Protein AF-A0A958R7K2-F1 (afdb_monomer)

pLDDT: mean 83.93, std 18.0, range [38.91, 98.38]

Structure (mmCIF, N/CA/C/O backbone):
data_AF-A0A958R7K2-F1
#
_entry.id   AF-A0A958R7K2-F1
#
loop_
_atom_site.group_PDB
_atom_site.id
_atom_site.type_symbol
_atom_site.label_atom_id
_atom_site.label_alt_id
_atom_site.label_comp_id
_atom_site.label_asym_id
_atom_site.label_entity_id
_atom_site.label_seq_id
_atom_site.pdbx_PDB_ins_code
_atom_site.Cartn_x
_atom_site.Cartn_y
_atom_site.Cartn_z
_atom_site.occupancy
_atom_site.B_iso_or_equiv
_atom_site.auth_seq_id
_atom_site.auth_comp_id
_atom_site.auth_asym_id
_atom_site.auth_atom_id
_atom_site.pdbx_PDB_model_num
ATOM 1 N N . THR A 1 1 ? -0.816 14.221 -8.833 1.00 45.31 1 THR A N 1
ATOM 2 C CA . THR A 1 1 ? -0.845 12.807 -9.276 1.00 45.31 1 THR A CA 1
ATOM 3 C C . THR A 1 1 ? -2.240 12.256 -9.074 1.00 45.31 1 THR A C 1
ATOM 5 O O . THR A 1 1 ? -2.893 12.691 -8.134 1.00 45.31 1 THR A O 1
ATOM 8 N N . GLU A 1 2 ? -2.728 11.393 -9.970 1.00 38.91 2 GLU A N 1
ATOM 9 C CA . GLU A 1 2 ? -4.010 10.697 -9.777 1.00 38.91 2 GLU A CA 1
ATOM 10 C C . GLU A 1 2 ? -3.849 9.699 -8.624 1.00 38.91 2 GLU A C 1
ATOM 12 O O . GLU A 1 2 ? -3.061 8.763 -8.735 1.00 38.91 2 GLU A O 1
ATOM 17 N N . VAL A 1 3 ? -4.560 9.914 -7.517 1.00 56.00 3 VAL A N 1
ATOM 18 C CA . VAL A 1 3 ? -4.603 8.954 -6.408 1.00 56.00 3 VAL A CA 1
ATOM 19 C C . VAL A 1 3 ? -5.919 8.197 -6.516 1.00 56.00 3 VAL A C 1
ATOM 21 O O . VAL A 1 3 ? -7.000 8.773 -6.358 1.00 56.00 3 VAL A O 1
ATOM 24 N N . ARG A 1 4 ? -5.826 6.907 -6.846 1.00 56.62 4 ARG A N 1
ATOM 25 C CA . ARG A 1 4 ? -6.970 5.995 -6.894 1.00 56.62 4 ARG A CA 1
ATOM 26 C C . ARG A 1 4 ? -7.059 5.268 -5.564 1.00 56.62 4 ARG A C 1
ATOM 28 O O . ARG A 1 4 ? -6.364 4.281 -5.378 1.00 56.62 4 ARG A O 1
ATOM 35 N N . MET A 1 5 ? -7.921 5.767 -4.683 1.00 62.22 5 MET A N 1
ATOM 36 C CA . MET A 1 5 ? -8.324 5.049 -3.477 1.00 62.22 5 MET A CA 1
ATOM 37 C C . MET A 1 5 ? -9.518 4.165 -3.813 1.00 62.22 5 MET A C 1
ATOM 39 O O . MET A 1 5 ? -10.534 4.681 -4.285 1.00 62.22 5 MET A O 1
ATOM 43 N N . GLY A 1 6 ? -9.376 2.850 -3.633 1.00 52.00 6 GLY A N 1
ATOM 44 C CA . GLY A 1 6 ? -10.345 1.837 -4.062 1.00 52.00 6 GLY A CA 1
ATOM 45 C C . GLY A 1 6 ? -11.814 2.244 -3.868 1.00 52.00 6 GLY A C 1
ATOM 46 O O . GLY A 1 6 ? -12.295 2.375 -2.747 1.00 52.00 6 GLY A O 1
ATOM 47 N N . GLY A 1 7 ? -12.534 2.442 -4.980 1.00 57.59 7 GLY A N 1
ATOM 48 C CA . GLY A 1 7 ? -13.972 2.749 -4.999 1.00 57.59 7 GLY A CA 1
ATOM 49 C C . GLY A 1 7 ? -14.361 4.225 -4.832 1.00 57.59 7 GLY A C 1
ATOM 50 O O . GLY A 1 7 ? -15.545 4.540 -4.934 1.00 57.59 7 GLY A O 1
ATOM 51 N N . MET A 1 8 ? -13.408 5.139 -4.625 1.00 58.00 8 MET A N 1
ATOM 52 C CA . MET A 1 8 ? -13.671 6.580 -4.558 1.00 58.00 8 MET A CA 1
ATOM 53 C C . MET A 1 8 ? -13.311 7.299 -5.868 1.00 58.00 8 MET A C 1
ATOM 55 O O . MET A 1 8 ? -12.412 6.858 -6.590 1.00 58.00 8 MET A O 1
ATOM 59 N N . PRO A 1 9 ? -13.980 8.427 -6.187 1.00 57.38 9 PRO A N 1
ATOM 60 C CA . PRO A 1 9 ? -13.585 9.277 -7.302 1.00 57.38 9 PRO A CA 1
ATOM 61 C C . PRO A 1 9 ? -12.112 9.669 -7.183 1.00 57.38 9 PRO A C 1
ATOM 63 O O . PRO A 1 9 ? -11.652 10.029 -6.096 1.00 57.38 9 PRO A O 1
ATOM 66 N N . ALA A 1 10 ? -11.396 9.617 -8.306 1.00 60.31 10 ALA A N 1
ATOM 67 C CA . ALA A 1 10 ? -9.999 10.017 -8.379 1.00 60.31 10 ALA A CA 1
ATOM 68 C C . ALA A 1 10 ? -9.808 11.409 -7.760 1.00 60.31 10 ALA A C 1
ATOM 70 O O . ALA A 1 10 ? -10.485 12.372 -8.134 1.00 60.31 10 ALA A O 1
ATOM 71 N N . ARG A 1 11 ? -8.885 11.512 -6.802 1.00 61.00 11 ARG A N 1
ATOM 72 C CA . ARG A 1 11 ? -8.478 12.796 -6.228 1.00 61.00 11 ARG A CA 1
ATOM 73 C C . ARG A 1 11 ? -7.194 13.266 -6.897 1.00 61.00 11 ARG A C 1
ATOM 75 O O . ARG A 1 11 ? -6.283 12.479 -7.154 1.00 61.00 11 ARG A O 1
ATOM 82 N N . TYR A 1 12 ? -7.135 14.567 -7.161 1.00 54.03 12 TYR A N 1
ATOM 83 C CA . TYR A 1 12 ? -5.965 15.240 -7.711 1.00 54.03 12 TYR A CA 1
ATOM 84 C C . TYR A 1 12 ? -5.295 16.042 -6.597 1.00 54.03 12 TYR A C 1
ATOM 86 O O . TYR A 1 12 ? -5.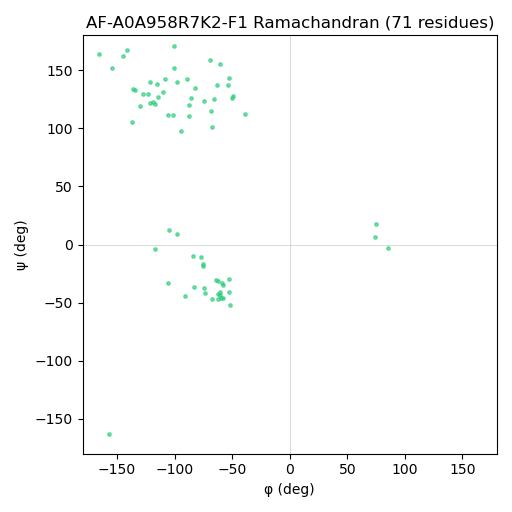853 17.031 -6.125 1.00 54.03 12 TYR A O 1
ATOM 94 N N . GLU A 1 13 ? -4.100 15.635 -6.172 1.00 54.16 13 GLU A N 1
ATOM 95 C CA . GLU A 1 13 ? -3.260 16.480 -5.317 1.00 54.16 13 GLU A CA 1
ATOM 96 C C . GLU A 1 13 ? -2.414 17.431 -6.185 1.00 54.16 13 GLU A C 1
ATOM 98 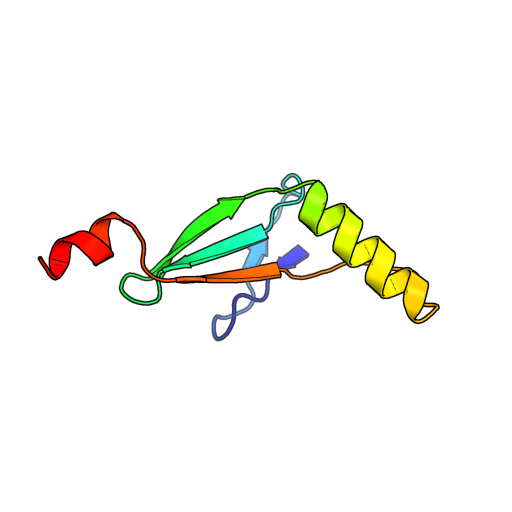O O . GLU A 1 13 ? -1.722 16.993 -7.112 1.00 54.16 13 GLU A O 1
ATOM 103 N N . LEU A 1 14 ? -2.507 18.735 -5.883 1.00 50.56 14 LEU A N 1
ATOM 104 C CA . LEU A 1 14 ? -1.864 19.860 -6.589 1.00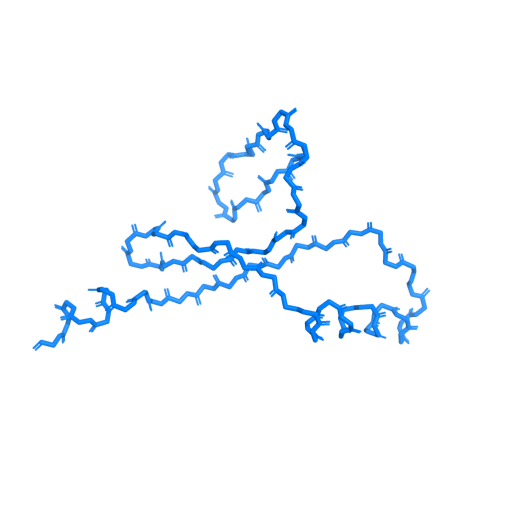 50.56 14 LEU A CA 1
ATOM 105 C C . LEU A 1 14 ? -0.365 20.019 -6.274 1.00 50.56 14 LEU A C 1
ATOM 107 O O . LEU A 1 14 ? 0.329 20.757 -6.970 1.00 50.56 14 LEU A O 1
ATOM 111 N N . THR A 1 15 ? 0.149 19.307 -5.271 1.00 53.47 15 THR A N 1
ATOM 112 C CA . THR A 1 15 ? 1.544 19.396 -4.822 1.00 53.47 15 THR A CA 1
ATOM 113 C C . THR A 1 15 ? 2.076 17.977 -4.639 1.00 53.47 15 THR A C 1
ATOM 115 O O . THR A 1 15 ? 1.379 17.178 -4.015 1.00 53.47 15 THR A O 1
ATOM 118 N N . PRO A 1 16 ? 3.275 17.618 -5.138 1.00 53.34 16 PRO A N 1
ATOM 119 C CA . PRO A 1 16 ? 3.846 16.317 -4.832 1.00 53.34 16 PRO A CA 1
ATOM 120 C C . PRO A 1 16 ? 4.194 16.296 -3.342 1.00 53.34 16 PRO A C 1
ATOM 122 O O . PRO A 1 16 ? 5.194 16.878 -2.917 1.00 53.34 16 PRO A O 1
ATOM 125 N N . LYS A 1 17 ? 3.347 15.661 -2.529 1.00 62.12 17 LYS A N 1
ATOM 126 C CA . LYS A 1 17 ? 3.754 15.211 -1.199 1.00 62.12 17 LYS A CA 1
ATOM 127 C C . LYS A 1 17 ? 4.905 14.211 -1.359 1.00 62.12 17 LYS A C 1
ATOM 129 O O . LYS A 1 17 ? 5.054 13.576 -2.405 1.00 62.12 17 LYS A O 1
ATOM 134 N N . LYS A 1 18 ? 5.734 14.080 -0.318 1.00 70.69 18 LYS A N 1
ATOM 135 C CA . LYS A 1 18 ? 6.704 12.978 -0.235 1.00 70.69 18 LYS A CA 1
ATOM 136 C C . LYS A 1 18 ? 5.964 11.651 -0.427 1.00 70.69 18 LYS A C 1
ATOM 138 O O . LYS A 1 18 ? 4.824 11.548 0.019 1.00 70.69 18 LYS A O 1
ATOM 143 N N . HIS A 1 19 ? 6.600 10.692 -1.098 1.00 82.56 19 HIS A N 1
ATOM 144 C CA . HIS A 1 19 ? 6.059 9.348 -1.317 1.00 82.56 19 HIS A CA 1
ATOM 145 C C . HIS A 1 19 ? 5.561 8.743 0.003 1.00 82.56 19 HIS A C 1
ATOM 147 O O . HIS A 1 19 ? 6.286 8.777 0.995 1.00 82.56 19 HIS A O 1
ATOM 153 N N . HIS A 1 20 ? 4.320 8.266 0.017 1.00 89.06 20 HIS A N 1
ATOM 154 C CA . HIS A 1 20 ? 3.706 7.579 1.147 1.00 89.06 20 HIS A CA 1
ATOM 155 C C . HIS A 1 20 ? 2.601 6.649 0.641 1.00 89.06 20 HIS A C 1
ATOM 157 O O . HIS A 1 20 ? 1.947 6.915 -0.370 1.00 89.06 20 HIS A O 1
ATOM 163 N N . ASP A 1 21 ? 2.382 5.589 1.400 1.00 93.31 21 ASP A N 1
ATOM 164 C CA . ASP A 1 21 ? 1.335 4.598 1.224 1.00 93.31 21 ASP A CA 1
ATOM 165 C C . ASP A 1 21 ? 0.171 4.866 2.181 1.00 93.31 21 ASP A C 1
ATOM 167 O O . ASP A 1 21 ? 0.266 5.686 3.102 1.00 93.31 21 ASP A O 1
ATOM 171 N N . HIS A 1 22 ? -0.937 4.149 1.989 1.00 93.94 22 HIS A N 1
ATOM 172 C CA . HIS A 1 22 ? -2.166 4.373 2.750 1.00 93.94 22 HIS A CA 1
ATOM 173 C C . HIS A 1 22 ? -2.618 3.127 3.506 1.00 93.94 22 HIS A C 1
ATOM 175 O O . HIS A 1 22 ? -2.593 2.015 2.982 1.00 93.94 22 HIS A O 1
ATOM 181 N N . MET A 1 23 ? -3.103 3.317 4.733 1.00 95.75 23 MET A N 1
ATOM 182 C CA . MET A 1 23 ? -3.846 2.304 5.480 1.00 95.75 23 MET A CA 1
ATOM 183 C C . MET A 1 23 ? -5.232 2.827 5.855 1.00 95.75 23 MET A C 1
ATOM 185 O O . MET A 1 23 ? -5.343 3.823 6.566 1.00 95.75 23 MET A O 1
ATOM 189 N N . THR A 1 24 ? -6.283 2.134 5.421 1.00 96.69 24 THR A N 1
ATOM 190 C CA . THR A 1 24 ? -7.682 2.542 5.598 1.00 96.69 24 THR A CA 1
ATOM 191 C C . THR A 1 24 ? -8.403 1.640 6.598 1.00 96.69 24 THR A C 1
ATOM 193 O O . THR A 1 24 ? -8.381 0.411 6.496 1.00 96.69 24 THR A O 1
ATOM 196 N N . CYS A 1 25 ? -9.094 2.253 7.561 1.00 96.88 25 CYS A N 1
ATOM 197 C CA . CYS A 1 25 ? -10.024 1.555 8.438 1.00 96.88 25 CYS A CA 1
ATOM 198 C C . CYS A 1 25 ? -11.309 1.215 7.682 1.00 96.88 25 CYS A C 1
ATOM 200 O O . CYS A 1 25 ? -12.008 2.101 7.196 1.00 96.88 25 CYS A O 1
ATOM 202 N N . THR A 1 26 ? -11.652 -0.063 7.650 1.00 96.12 26 THR A N 1
ATOM 203 C CA . THR A 1 26 ? -12.842 -0.591 6.975 1.00 96.12 26 THR A CA 1
ATOM 204 C C . THR A 1 26 ? -14.144 -0.315 7.730 1.00 96.12 26 THR A C 1
ATOM 206 O O . THR A 1 26 ? -15.208 -0.368 7.125 1.00 96.12 26 THR A O 1
ATOM 209 N N . GLU A 1 27 ? -14.081 0.038 9.018 1.00 96.50 27 GLU A N 1
ATOM 210 C CA . GLU A 1 27 ? -15.274 0.370 9.808 1.00 96.50 27 GLU A CA 1
ATOM 211 C C . GLU A 1 27 ? -15.634 1.859 9.778 1.00 96.50 27 GLU A C 1
ATOM 213 O O . GLU A 1 27 ? -16.804 2.213 9.666 1.00 96.50 27 GLU A O 1
ATOM 218 N N . CYS A 1 28 ? -14.647 2.749 9.917 1.00 96.19 28 CYS A N 1
ATOM 219 C CA . CYS A 1 28 ? -14.897 4.189 10.049 1.00 96.19 28 CYS A CA 1
ATOM 220 C C . CYS A 1 28 ? -14.313 5.040 8.917 1.00 96.19 28 CYS A C 1
ATOM 222 O O . CYS A 1 28 ? -14.508 6.254 8.916 1.00 96.19 28 CYS A O 1
ATOM 224 N N . GLY A 1 29 ? -13.577 4.437 7.979 1.00 94.19 29 GLY A N 1
ATOM 225 C CA . GLY A 1 29 ? -12.968 5.138 6.848 1.00 94.19 29 GLY A CA 1
ATOM 226 C C . GLY A 1 29 ? -11.750 5.998 7.199 1.00 94.19 29 GLY A C 1
ATOM 227 O O . GLY A 1 29 ? -11.258 6.713 6.333 1.00 94.19 29 GLY A O 1
ATOM 228 N N . SER A 1 30 ? -11.246 5.963 8.440 1.00 94.94 30 SER A N 1
ATOM 229 C CA . SER A 1 30 ? -10.035 6.709 8.814 1.00 94.94 30 SER A CA 1
ATOM 230 C C . SER A 1 30 ? -8.817 6.213 8.033 1.00 94.94 30 SER A C 1
ATOM 232 O O . SER A 1 30 ? -8.614 5.000 7.953 1.00 94.94 30 SER A O 1
ATOM 234 N N . ILE A 1 31 ? -7.979 7.130 7.548 1.00 93.88 31 ILE A N 1
ATOM 235 C CA . ILE A 1 31 ? -6.783 6.820 6.755 1.00 93.88 31 ILE A CA 1
ATOM 236 C C . ILE A 1 31 ? -5.526 7.236 7.522 1.00 93.88 31 ILE A C 1
ATOM 238 O O . ILE A 1 31 ? -5.491 8.309 8.125 1.00 93.88 31 ILE A O 1
ATOM 242 N N . VAL A 1 32 ? -4.498 6.391 7.480 1.00 93.81 32 VAL A N 1
ATOM 243 C CA . VAL A 1 32 ? -3.141 6.682 7.956 1.00 93.81 32 VAL A CA 1
ATOM 244 C C . VAL A 1 32 ? -2.190 6.673 6.758 1.00 93.81 32 VAL A C 1
ATOM 246 O O . VAL A 1 32 ? -2.167 5.696 6.011 1.00 93.81 32 VAL A O 1
ATOM 249 N N . GLU A 1 33 ? -1.415 7.747 6.586 1.00 93.38 33 GLU A N 1
ATOM 250 C CA . GLU A 1 33 ? -0.286 7.806 5.643 1.00 93.38 33 GLU A CA 1
ATOM 251 C C . GLU A 1 33 ? 0.952 7.160 6.303 1.00 93.38 33 GLU A C 1
ATOM 253 O O . GLU A 1 33 ? 1.237 7.432 7.475 1.00 93.38 33 GLU A O 1
ATOM 258 N N . PHE A 1 34 ? 1.692 6.305 5.592 1.00 93.25 34 PHE A N 1
ATOM 259 C CA . PHE A 1 34 ? 2.926 5.693 6.106 1.00 93.25 34 PHE A CA 1
ATOM 260 C C . PHE A 1 34 ? 3.989 5.500 5.019 1.00 93.25 34 PHE A C 1
ATOM 262 O O . PHE A 1 34 ? 3.688 5.505 3.836 1.00 93.25 34 PHE A O 1
ATOM 269 N N . GLU A 1 35 ? 5.244 5.300 5.424 1.00 93.31 35 GLU A N 1
ATOM 270 C CA . GLU A 1 35 ? 6.347 4.936 4.527 1.00 93.31 35 GLU A CA 1
ATOM 271 C C . GLU A 1 35 ? 7.168 3.825 5.192 1.00 93.31 35 GLU A C 1
ATOM 273 O O . GLU A 1 35 ? 7.499 3.910 6.381 1.00 93.31 35 GLU A O 1
ATOM 278 N N . ASN A 1 36 ? 7.508 2.768 4.449 1.00 95.38 36 ASN A N 1
ATOM 279 C CA . ASN A 1 36 ? 8.322 1.674 4.974 1.00 95.38 36 ASN A CA 1
ATOM 280 C C . ASN A 1 36 ? 9.396 1.230 3.977 1.00 95.38 36 ASN A C 1
ATOM 282 O O . ASN A 1 36 ? 9.132 0.462 3.056 1.00 95.38 36 ASN A O 1
ATOM 286 N N . LYS A 1 37 ? 10.650 1.607 4.250 1.00 94.44 37 LYS A N 1
ATOM 287 C CA . LYS A 1 37 ? 11.814 1.295 3.399 1.00 94.44 37 LYS A CA 1
ATOM 288 C C . LYS A 1 37 ? 11.983 -0.189 3.058 1.00 94.44 37 LYS A C 1
ATOM 290 O O . LYS A 1 37 ? 12.532 -0.512 2.004 1.00 94.44 37 LYS A O 1
ATOM 2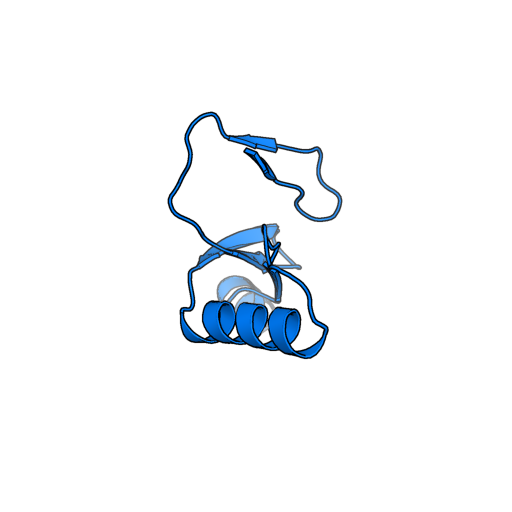95 N N . ASN A 1 38 ? 11.553 -1.097 3.936 1.00 97.44 38 ASN A N 1
ATOM 296 C CA . ASN A 1 38 ? 11.661 -2.532 3.674 1.00 97.44 38 ASN A CA 1
ATOM 297 C C . ASN A 1 38 ? 10.630 -2.991 2.640 1.00 97.44 38 ASN A C 1
ATOM 299 O O . ASN A 1 38 ? 10.955 -3.836 1.808 1.00 97.44 38 ASN A O 1
ATOM 303 N N . ILE A 1 39 ? 9.417 -2.434 2.680 1.00 96.75 39 ILE A N 1
ATOM 304 C CA . ILE A 1 39 ? 8.373 -2.708 1.687 1.00 96.75 39 ILE A CA 1
ATOM 305 C C . ILE A 1 39 ? 8.798 -2.137 0.331 1.00 96.75 39 ILE A C 1
ATOM 307 O O . ILE A 1 39 ? 8.791 -2.880 -0.647 1.00 96.75 39 ILE A O 1
ATOM 311 N N . GLU A 1 40 ? 9.278 -0.893 0.293 1.00 95.56 40 GLU A N 1
ATOM 312 C CA . GLU A 1 40 ? 9.821 -0.259 -0.922 1.00 9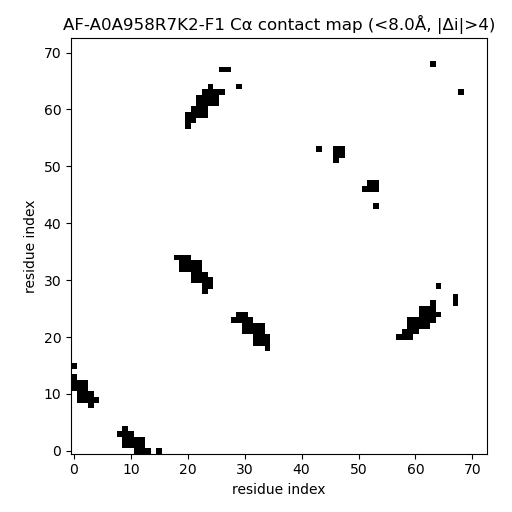5.56 40 GLU A CA 1
ATOM 313 C C . GLU A 1 40 ? 10.886 -1.140 -1.592 1.00 95.56 40 GLU A C 1
ATOM 315 O O . GLU A 1 40 ? 10.785 -1.531 -2.757 1.00 95.56 40 GLU A O 1
ATOM 320 N N . SER A 1 41 ? 11.875 -1.570 -0.801 1.00 96.19 41 SER A N 1
ATOM 321 C CA . SER A 1 41 ? 12.956 -2.436 -1.281 1.00 96.19 41 SER A CA 1
ATOM 322 C C . SER A 1 41 ? 12.448 -3.795 -1.775 1.00 96.19 41 SER A C 1
ATOM 324 O O . SER A 1 41 ? 13.059 -4.414 -2.646 1.00 96.19 41 SER A O 1
ATOM 326 N N . LEU A 1 42 ? 11.364 -4.314 -1.193 1.00 98.06 42 LEU A N 1
ATOM 327 C CA . LEU A 1 42 ? 10.779 -5.587 -1.603 1.00 98.06 42 LEU A CA 1
ATOM 328 C C . LEU A 1 42 ? 10.047 -5.458 -2.942 1.00 98.06 42 LEU A C 1
ATOM 330 O O . LEU A 1 42 ? 10.199 -6.333 -3.791 1.00 98.06 42 LEU A O 1
ATOM 334 N N . GLN A 1 43 ? 9.302 -4.375 -3.153 1.00 97.56 43 GLN A N 1
ATOM 335 C CA . GLN A 1 43 ? 8.612 -4.109 -4.417 1.00 97.56 43 GLN A CA 1
ATOM 336 C C . GLN A 1 43 ? 9.609 -3.995 -5.581 1.00 97.56 43 GLN A C 1
ATOM 338 O O . GLN A 1 43 ? 9.400 -4.607 -6.631 1.00 97.56 43 GLN A O 1
ATOM 343 N N . GLU A 1 44 ? 10.733 -3.296 -5.380 1.00 96.81 44 GLU A N 1
ATOM 344 C CA . GLU A 1 44 ? 11.819 -3.222 -6.367 1.00 96.81 44 GLU A CA 1
ATOM 345 C C . GLU A 1 44 ? 12.399 -4.604 -6.692 1.00 96.81 44 GLU A C 1
ATOM 347 O O . GLU A 1 44 ? 12.573 -4.954 -7.862 1.00 96.81 44 GLU A O 1
ATOM 352 N N . LYS A 1 45 ? 12.663 -5.424 -5.665 1.00 98.06 45 LYS A N 1
ATOM 353 C CA . LYS A 1 45 ? 13.185 -6.789 -5.842 1.00 98.06 45 LYS A CA 1
ATOM 354 C C . LYS A 1 45 ? 12.219 -7.681 -6.612 1.00 98.06 45 LYS A C 1
ATOM 356 O O . LYS A 1 45 ? 12.657 -8.425 -7.486 1.00 98.06 45 LYS A O 1
ATOM 361 N N . VAL A 1 46 ? 10.923 -7.604 -6.309 1.00 98.00 46 VAL A N 1
ATOM 362 C CA . VAL A 1 46 ? 9.890 -8.357 -7.031 1.00 98.00 46 VAL A CA 1
ATOM 363 C C . VAL A 1 46 ? 9.861 -7.929 -8.496 1.00 98.00 46 VAL A C 1
ATOM 365 O O . VAL A 1 46 ? 9.899 -8.788 -9.371 1.00 98.00 46 VAL A O 1
ATOM 368 N N . ALA A 1 47 ? 9.871 -6.625 -8.787 1.00 98.06 47 ALA A N 1
ATOM 369 C CA . ALA A 1 47 ? 9.910 -6.141 -10.167 1.00 98.06 47 ALA A CA 1
ATOM 370 C C . ALA A 1 47 ? 11.140 -6.676 -10.921 1.00 98.06 47 ALA A C 1
ATOM 372 O O . ALA A 1 47 ? 11.003 -7.219 -12.020 1.00 98.06 47 ALA A O 1
ATOM 373 N N . LEU A 1 48 ? 12.318 -6.614 -10.292 1.00 97.62 48 LEU A N 1
ATOM 374 C CA . LEU A 1 48 ? 13.563 -7.124 -10.862 1.00 97.62 48 LEU A CA 1
ATOM 375 C C . LEU A 1 48 ? 13.503 -8.632 -11.144 1.00 97.62 48 LEU A C 1
ATOM 377 O O . LEU A 1 48 ? 13.960 -9.068 -12.199 1.00 97.62 48 LEU A O 1
ATOM 381 N N . GLN A 1 49 ? 12.910 -9.422 -10.243 1.00 98.38 49 GLN A N 1
ATOM 382 C CA . GLN A 1 49 ? 12.775 -10.874 -10.403 1.00 98.38 49 GLN A CA 1
ATOM 383 C C . GLN A 1 49 ? 12.009 -11.259 -11.677 1.00 98.38 49 GLN A C 1
ATOM 385 O O . GLN A 1 49 ? 12.319 -12.277 -12.293 1.00 98.38 49 GLN A O 1
ATOM 390 N N . TYR A 1 50 ? 11.040 -10.444 -12.091 1.00 98.00 50 TYR A N 1
ATOM 391 C CA . TYR A 1 50 ? 10.259 -10.663 -13.310 1.00 98.00 50 TYR A CA 1
ATOM 392 C C . TYR A 1 50 ? 10.772 -9.854 -14.515 1.00 98.00 50 TYR A C 1
ATOM 394 O O . TYR A 1 50 ? 10.116 -9.821 -15.553 1.00 98.00 50 TYR A O 1
ATOM 402 N N . GLY A 1 51 ? 11.935 -9.202 -14.400 1.00 97.81 51 GLY A N 1
ATOM 403 C CA . GLY A 1 51 ? 12.540 -8.421 -15.483 1.00 97.81 51 GLY A CA 1
ATOM 404 C C . GLY A 1 51 ? 11.865 -7.072 -15.754 1.00 97.81 51 GLY A C 1
ATOM 405 O O . GLY A 1 51 ? 12.074 -6.485 -16.815 1.00 97.81 51 GLY A O 1
ATOM 406 N N . PHE A 1 52 ? 11.063 -6.560 -14.818 1.00 97.62 52 PHE A N 1
ATOM 407 C CA . PHE A 1 52 ? 10.417 -5.255 -14.935 1.00 97.62 52 PHE A CA 1
ATOM 408 C C . PHE A 1 52 ? 11.304 -4.141 -14.374 1.00 97.62 52 PHE A C 1
ATOM 410 O O . PHE A 1 52 ? 11.926 -4.276 -13.321 1.00 97.62 52 PHE A O 1
ATOM 417 N N . LYS A 1 53 ? 11.288 -2.981 -15.039 1.00 94.75 53 LYS A N 1
ATOM 418 C CA . LYS A 1 53 ? 11.744 -1.715 -14.455 1.00 94.75 53 LYS A CA 1
ATOM 419 C C . LYS A 1 53 ? 10.563 -1.066 -13.734 1.00 94.75 53 LYS A C 1
ATOM 421 O O . LYS A 1 53 ? 9.625 -0.621 -14.392 1.00 94.75 53 LYS A O 1
ATOM 426 N N . LEU A 1 54 ? 10.607 -1.009 -12.405 1.00 92.62 54 LEU A N 1
ATOM 427 C CA . LEU A 1 54 ? 9.543 -0.400 -11.606 1.00 92.62 54 LEU A CA 1
ATOM 428 C C . LEU A 1 54 ? 9.471 1.113 -11.878 1.00 92.62 54 LEU A C 1
ATOM 430 O O . LEU A 1 54 ? 10.474 1.814 -11.769 1.00 92.62 54 LEU A O 1
ATOM 434 N N . THR A 1 55 ? 8.296 1.612 -12.269 1.00 90.88 55 THR A N 1
ATOM 435 C CA . THR A 1 55 ? 8.080 3.045 -12.561 1.00 90.88 55 THR A CA 1
ATOM 436 C C . THR A 1 55 ? 7.285 3.771 -11.484 1.00 90.88 55 THR A C 1
ATOM 438 O O . THR A 1 55 ? 7.472 4.964 -11.283 1.00 90.88 55 THR A O 1
ATOM 441 N N . HIS A 1 56 ? 6.353 3.064 -10.852 1.00 89.00 56 HIS A N 1
ATOM 442 C CA . HIS A 1 56 ? 5.484 3.532 -9.779 1.00 89.00 56 HIS A CA 1
ATOM 443 C C . HIS A 1 56 ? 4.848 2.301 -9.126 1.00 89.00 56 HIS A C 1
ATOM 445 O O . HIS A 1 56 ? 4.847 1.219 -9.720 1.00 89.00 56 HIS A 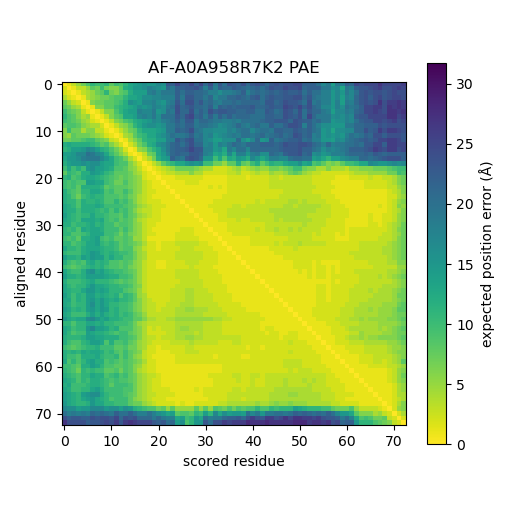O 1
ATOM 451 N N . HIS A 1 57 ? 4.286 2.473 -7.938 1.00 90.44 57 HIS A N 1
ATOM 452 C CA . HIS A 1 57 ? 3.455 1.469 -7.290 1.00 90.44 57 HIS A CA 1
ATOM 453 C C . HIS A 1 57 ? 2.283 2.152 -6.580 1.00 90.44 57 HIS A C 1
ATOM 455 O O . HIS A 1 57 ? 2.255 3.372 -6.424 1.00 90.44 57 HIS A O 1
ATOM 461 N N . VAL A 1 58 ? 1.308 1.345 -6.178 1.00 90.75 58 VAL A N 1
ATOM 462 C CA . VAL A 1 58 ? 0.229 1.741 -5.277 1.00 90.75 58 VAL A CA 1
ATOM 463 C C . VAL A 1 58 ? 0.177 0.678 -4.192 1.00 90.75 58 VAL A C 1
ATOM 465 O O . VAL A 1 58 ? -0.032 -0.495 -4.507 1.00 90.75 58 VAL A O 1
ATOM 468 N N . LEU A 1 59 ? 0.385 1.075 -2.938 1.00 92.81 59 LEU A N 1
ATOM 469 C CA . LEU A 1 59 ? 0.179 0.209 -1.787 1.00 92.81 59 LEU A CA 1
ATOM 470 C C . LEU A 1 59 ? -0.928 0.782 -0.907 1.00 92.81 59 LEU A C 1
ATOM 472 O O . LEU A 1 59 ? -0.848 1.897 -0.390 1.00 92.81 59 LEU A O 1
ATOM 476 N N . GLU A 1 60 ? -1.963 -0.030 -0.727 1.00 92.38 60 GLU A N 1
ATOM 477 C CA . GLU A 1 60 ? -3.063 0.247 0.182 1.00 92.38 60 GLU A CA 1
ATOM 478 C C . GLU A 1 60 ? -3.260 -0.943 1.112 1.00 92.38 60 GLU A C 1
ATOM 480 O O . GLU A 1 60 ? -3.372 -2.090 0.673 1.00 92.38 60 GLU A O 1
ATOM 485 N N . LEU A 1 61 ? -3.311 -0.662 2.407 1.00 95.81 61 LEU A N 1
ATOM 486 C CA . LEU A 1 61 ? -3.621 -1.633 3.442 1.00 95.81 61 LEU A CA 1
ATOM 487 C C . LEU A 1 61 ? -5.014 -1.355 3.998 1.00 95.81 61 LEU A C 1
ATOM 489 O O . LEU A 1 61 ? -5.409 -0.208 4.186 1.00 95.81 61 LEU A O 1
ATOM 493 N N . TYR A 1 62 ? -5.757 -2.411 4.299 1.00 96.56 62 TYR A N 1
ATOM 494 C CA . TYR A 1 62 ? -7.112 -2.313 4.832 1.00 96.56 62 TYR A CA 1
ATOM 495 C C . TYR A 1 62 ? -7.176 -3.060 6.159 1.00 96.56 62 TYR A C 1
ATOM 497 O O . TYR A 1 62 ? -6.732 -4.203 6.259 1.00 96.56 62 TYR A O 1
ATOM 505 N N . GLY A 1 63 ? -7.705 -2.407 7.190 1.00 96.06 63 GLY A N 1
ATOM 506 C CA . GLY A 1 63 ? -7.760 -2.968 8.538 1.00 96.06 63 GLY A CA 1
ATOM 507 C C . GLY A 1 63 ? -8.853 -2.340 9.393 1.00 96.06 63 GLY A C 1
ATOM 508 O O . GLY A 1 63 ? -9.767 -1.704 8.875 1.00 96.06 63 GLY A O 1
ATOM 509 N N . ILE A 1 64 ? -8.764 -2.514 10.709 1.00 97.44 64 ILE A N 1
ATOM 510 C CA . ILE A 1 64 ? -9.636 -1.861 11.695 1.00 97.44 64 ILE A CA 1
ATOM 511 C C . ILE A 1 64 ? -8.732 -1.011 12.587 1.00 97.44 64 ILE A C 1
ATOM 513 O O . ILE A 1 64 ? -7.781 -1.536 13.165 1.00 97.44 64 ILE A O 1
ATOM 517 N N . CYS A 1 65 ? -8.983 0.297 12.678 1.00 96.88 65 CYS A N 1
ATOM 518 C CA . CYS A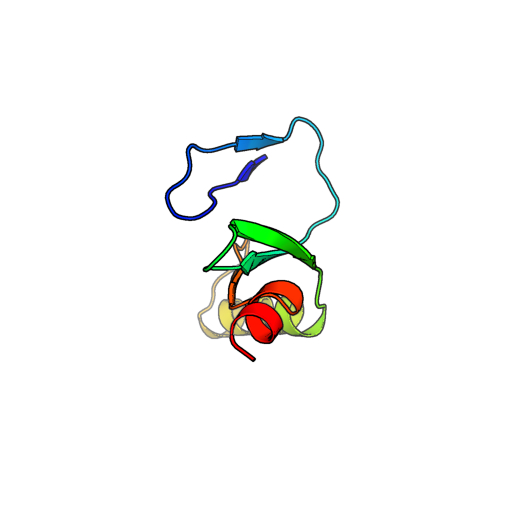 1 65 ? -8.141 1.191 13.475 1.00 96.88 65 CYS A CA 1
ATOM 519 C C . CYS A 1 65 ? -8.291 0.913 14.983 1.00 96.88 65 CYS A C 1
ATOM 521 O O . CYS A 1 65 ? -9.326 0.386 15.400 1.00 96.88 65 CYS A O 1
ATOM 523 N N . PRO A 1 66 ? -7.317 1.312 15.826 1.00 96.50 66 PRO A N 1
ATOM 524 C CA . PRO A 1 66 ? -7.369 1.046 17.266 1.00 96.50 66 PRO A CA 1
ATOM 525 C C . PRO A 1 66 ? -8.669 1.519 17.930 1.00 96.50 66 PRO A C 1
ATOM 527 O O . PRO A 1 66 ? -9.256 0.788 18.718 1.00 96.50 66 PRO A O 1
ATOM 530 N N . ALA A 1 67 ? -9.175 2.697 17.543 1.00 95.88 67 ALA A N 1
ATOM 531 C CA . ALA A 1 67 ? -10.423 3.244 18.079 1.00 95.88 67 ALA A CA 1
ATOM 532 C C . ALA A 1 67 ? -11.663 2.397 17.738 1.00 95.88 67 ALA A C 1
ATOM 534 O O . ALA A 1 67 ? -12.632 2.391 18.491 1.00 95.88 67 ALA A O 1
ATOM 535 N N . CYS A 1 68 ? -11.654 1.707 16.598 1.00 96.69 68 CYS A N 1
ATOM 536 C CA . CYS A 1 68 ? -12.731 0.818 16.172 1.00 96.69 68 CYS A CA 1
ATOM 537 C C . CYS A 1 68 ? -12.613 -0.572 16.807 1.00 96.69 68 CYS A C 1
ATOM 539 O O . CYS A 1 68 ? -13.616 -1.128 17.241 1.00 96.69 68 CYS A O 1
ATOM 541 N N . GLN A 1 69 ? -11.390 -1.083 16.987 1.00 96.06 69 GLN A N 1
ATOM 542 C CA . GLN A 1 69 ? -11.162 -2.340 17.712 1.00 96.06 69 GLN A CA 1
ATOM 543 C C . GLN A 1 69 ? -11.704 -2.275 19.147 1.00 96.06 69 GLN A C 1
ATOM 545 O O . GLN A 1 69 ? -12.242 -3.256 19.649 1.00 96.06 69 GLN A O 1
ATOM 550 N N . THR A 1 70 ? -11.623 -1.105 19.788 1.00 91.88 70 THR A N 1
ATOM 551 C CA . THR A 1 70 ? -12.131 -0.888 21.150 1.00 91.88 70 THR A CA 1
ATOM 552 C C . THR A 1 70 ? -13.623 -0.568 21.233 1.00 91.88 70 THR A C 1
ATOM 554 O O . THR A 1 70 ? -14.150 -0.539 22.335 1.00 91.88 70 THR A O 1
ATOM 557 N N . LYS A 1 71 ? -14.323 -0.301 20.118 1.00 73.81 71 LYS A N 1
ATOM 558 C CA . LYS A 1 71 ? -15.787 -0.077 20.126 1.00 73.81 71 LYS A CA 1
ATOM 559 C C . LYS A 1 71 ? -16.588 -1.369 20.297 1.00 73.81 71 LYS A C 1
ATOM 561 O O . LYS A 1 71 ? -17.762 -1.300 20.642 1.00 73.81 71 LYS A O 1
ATOM 566 N N . ASN A 1 72 ? -15.953 -2.509 20.030 1.0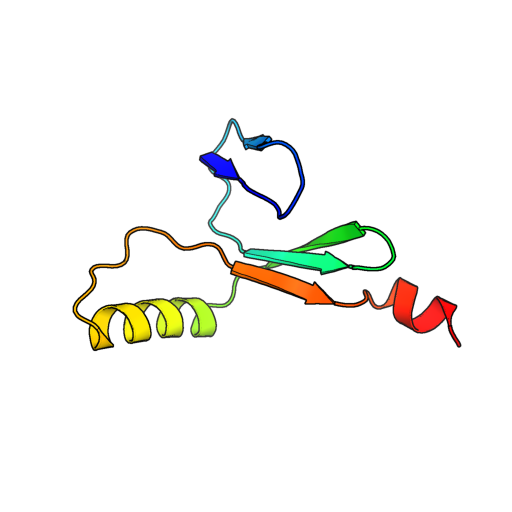0 56.56 72 ASN A N 1
ATOM 567 C CA . ASN A 1 72 ? -16.547 -3.842 20.106 1.00 56.56 72 ASN A CA 1
ATOM 568 C C . ASN A 1 72 ? -16.093 -4.628 21.358 1.00 56.56 72 ASN A C 1
ATOM 570 O O . ASN A 1 72 ? -16.304 -5.839 21.418 1.00 56.56 72 ASN A O 1
ATOM 574 N N . LEU A 1 73 ? -15.454 -3.951 22.324 1.00 54.00 73 LEU A N 1
ATOM 575 C CA . LEU A 1 73 ? -15.130 -4.451 23.669 1.00 54.00 73 LEU A CA 1
ATOM 576 C C . LEU A 1 73 ? -16.073 -3.807 24.689 1.00 54.00 73 LEU A C 1
ATOM 578 O O . LEU A 1 73 ? -16.504 -4.532 25.610 1.00 54.00 73 LEU A O 1
#

Nearest PDB structures (foldseek):
  4ets-assembly1_A  TM=8.503E-01  e=3.106E-07  Campylobacter jejuni subsp. jejuni
  5nbc-assembly1_C  TM=8.694E-01  e=6.457E-06  Francisella tularensis
  5nbc-assembly1_D  TM=8.715E-01  e=9.046E-06  Francisella tularensis
  4raz-assembly1_A  TM=8.594E-01  e=1.775E-05  Magnetospirillum gryphiswaldense MSR-1 v2
  5nhk-assembly1_B  TM=8.574E-01  e=2.174E-05  Francisella tularensis

Solvent-accessible surface area (backbone atoms only — not comparable to full-atom values): 4784 Å² total; per-residue (Å²): 91,84,45,77,52,92,94,50,82,73,43,77,53,95,60,90,67,78,87,65,35,42,37,34,18,78,84,81,64,53,74,45,80,45,78,54,73,69,59,56,55,46,55,52,50,55,30,50,75,74,73,44,83,80,85,80,86,85,59,77,44,79,48,70,44,74,77,58,62,59,72,80,110

Mean predicted aligned error: 8.02 Å

Sequence (73 aa):
TEVRMGGMPARYELTPKKHHDHMTCTECGSIVEFENKNIESLQEKVALQYGFKLT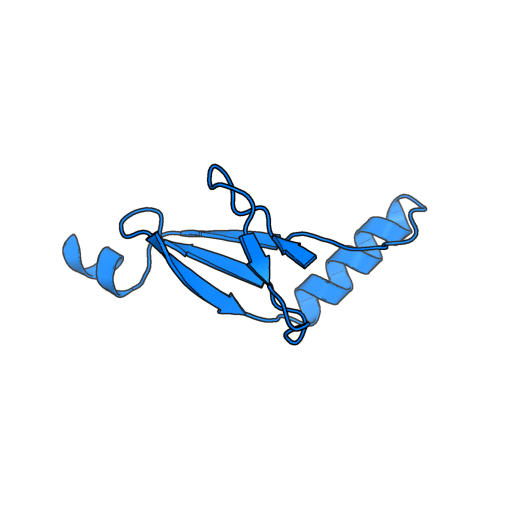HHVLELYGICPACQTKNL

Secondary structure (DSSP, 8-state):
-EE--TTSPPEE-SS-PPP-EEEEETTT--EEEE--HHHHHHHHHHHHHTT--------EEEE--HHHHGGG-

Radius of gyration: 15.02 Å; Cα contacts (8 Å, |Δi|>4): 70; chains: 1; bounding box: 30×31×39 Å

Foldseek 3Di:
DFDDDDPDDTDDDPDDDPDWAWEAEPPPGDIDTHDDPVVVVVVCVVCVVVPHDDDDDHDYHYHHDPVRVVVVD